Protein AF-A0A3N5JBK4-F1 (afdb_monomer_lite)

Foldseek 3Di:
DDDPPPFWFFQADQAQHAPVVNVVVCVVSQEAEAEAEHTGFHDKPPHGRDTDGRHYYIYTYHDDDD

Structure (mmCIF, N/CA/C/O backbone):
data_AF-A0A3N5JBK4-F1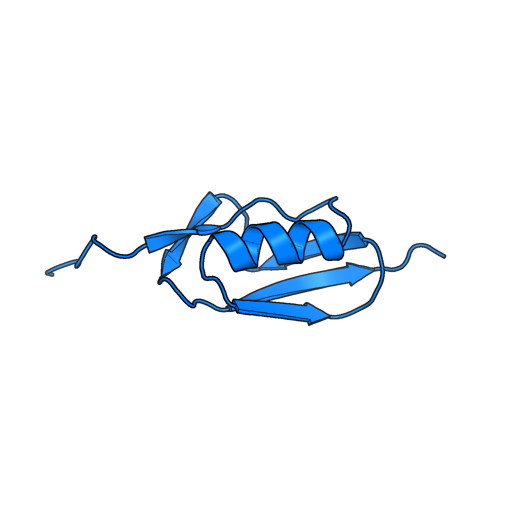
#
_entry.id   AF-A0A3N5JBK4-F1
#
loop_
_atom_site.group_PDB
_atom_site.id
_atom_site.type_symbol
_atom_site.label_atom_id
_atom_site.label_alt_id
_atom_site.label_comp_id
_atom_site.label_asym_id
_atom_site.label_entity_id
_atom_site.label_seq_id
_atom_site.pdbx_PDB_ins_code
_atom_site.Cartn_x
_atom_site.Cartn_y
_atom_site.Cartn_z
_atom_site.occupancy
_atom_site.B_iso_or_equiv
_atom_site.auth_seq_id
_atom_site.auth_comp_id
_atom_site.auth_asym_id
_atom_site.auth_atom_id
_atom_site.pdbx_PDB_model_num
ATOM 1 N N . GLU A 1 1 ? -29.721 7.512 8.077 1.00 39.44 1 GLU A N 1
ATOM 2 C CA . GLU A 1 1 ? -28.445 6.763 8.151 1.00 39.44 1 GLU A CA 1
ATOM 3 C C . GLU A 1 1 ? -27.513 7.253 9.259 1.00 39.44 1 GLU A C 1
ATOM 5 O O . GLU A 1 1 ? -26.976 8.351 9.176 1.00 39.44 1 GLU A O 1
ATOM 10 N N . PHE A 1 2 ? -27.283 6.426 10.280 1.00 51.88 2 PHE A N 1
ATOM 11 C CA . PHE A 1 2 ? -26.285 6.660 11.329 1.00 51.88 2 PHE A CA 1
ATOM 12 C C . PHE A 1 2 ? -24.896 6.243 10.824 1.00 51.88 2 PHE A C 1
ATOM 14 O O . PHE A 1 2 ? -2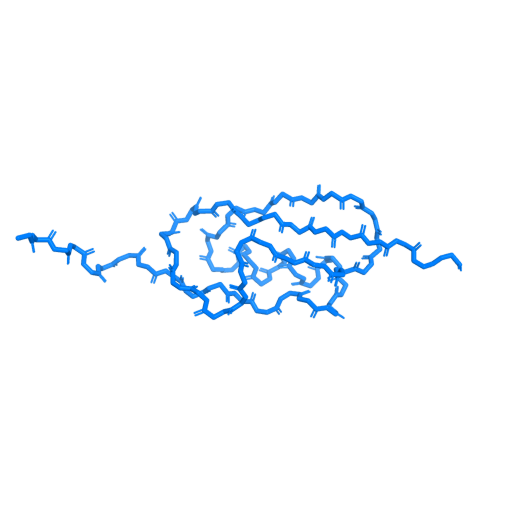4.529 5.071 10.881 1.00 51.88 2 PHE A O 1
ATOM 21 N N . ALA A 1 3 ? -24.117 7.186 10.294 1.00 51.81 3 ALA A N 1
ATOM 22 C CA . ALA A 1 3 ? -22.722 6.934 9.946 1.00 51.81 3 ALA A CA 1
ATOM 23 C C . ALA A 1 3 ? -21.849 7.060 11.206 1.00 51.81 3 ALA A C 1
ATOM 25 O O . ALA A 1 3 ? -21.398 8.150 11.558 1.00 51.81 3 ALA A O 1
ATOM 26 N N . SER A 1 4 ? -21.607 5.943 11.893 1.00 48.31 4 SER A N 1
ATOM 27 C CA . SER A 1 4 ? -20.638 5.842 12.991 1.00 48.31 4 SER A CA 1
ATOM 28 C C . SER A 1 4 ? -19.258 6.320 12.511 1.00 48.31 4 SER A C 1
ATOM 30 O O . SER A 1 4 ? -18.595 5.666 11.704 1.00 48.31 4 SER A O 1
ATOM 32 N N . THR A 1 5 ? -18.849 7.510 12.950 1.00 50.59 5 THR A N 1
ATOM 33 C CA . THR A 1 5 ?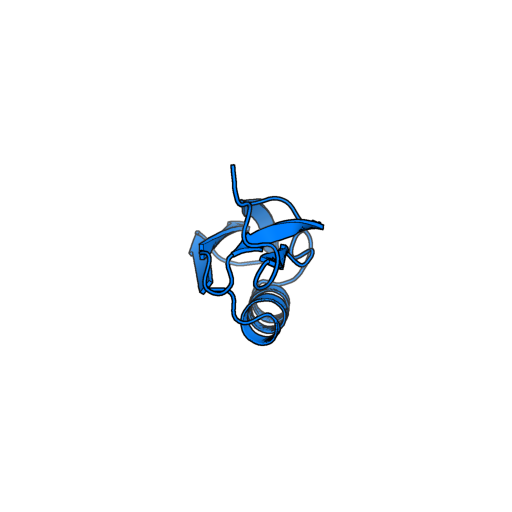 -17.701 8.257 12.397 1.00 50.59 5 THR A CA 1
ATOM 34 C C . THR A 1 5 ? -16.413 8.065 13.213 1.00 50.59 5 THR A C 1
ATOM 36 O O . THR A 1 5 ? -15.416 8.733 12.979 1.00 50.59 5 THR A O 1
ATOM 39 N N . GLU A 1 6 ? -16.361 7.103 14.132 1.00 59.50 6 GLU A N 1
ATOM 40 C CA . GLU A 1 6 ? -15.350 7.143 15.203 1.00 59.50 6 GLU A CA 1
ATOM 41 C C . GLU A 1 6 ? -14.141 6.209 15.031 1.00 59.50 6 GLU A C 1
ATOM 43 O O . GLU A 1 6 ? -13.299 6.133 15.919 1.00 59.50 6 GLU A O 1
ATOM 48 N N . ASN A 1 7 ? -13.980 5.509 13.898 1.00 72.38 7 ASN A N 1
ATOM 49 C CA . ASN A 1 7 ? -12.818 4.616 13.737 1.00 72.38 7 ASN A CA 1
ATOM 50 C C . ASN A 1 7 ? -12.264 4.505 12.309 1.00 72.38 7 ASN A C 1
ATOM 52 O O . ASN A 1 7 ? -11.884 3.425 11.842 1.00 72.38 7 ASN A O 1
ATOM 56 N N . LYS A 1 8 ? -12.244 5.631 11.588 1.00 81.12 8 LYS A N 1
ATOM 57 C CA . LYS A 1 8 ? -11.567 5.724 10.292 1.00 81.12 8 LYS A CA 1
ATOM 58 C C . LYS A 1 8 ? -10.146 6.245 10.490 1.00 81.12 8 LYS A C 1
ATOM 60 O O . LYS A 1 8 ? -9.948 7.295 11.087 1.00 81.12 8 LYS A O 1
ATOM 65 N N . VAL A 1 9 ? -9.169 5.523 9.963 1.00 86.25 9 VAL A N 1
ATOM 66 C CA . VAL A 1 9 ? -7.766 5.938 9.898 1.00 86.25 9 VAL A CA 1
ATOM 67 C C . VAL A 1 9 ? -7.429 6.401 8.489 1.00 86.25 9 VAL A C 1
ATOM 69 O O . VAL A 1 9 ? -7.999 5.938 7.495 1.00 86.25 9 VAL A O 1
ATOM 72 N N . LYS A 1 10 ? -6.507 7.355 8.401 1.00 87.50 10 LYS A N 1
ATOM 73 C CA . LYS A 1 10 ? -6.021 7.877 7.128 1.00 87.50 10 LYS A CA 1
ATOM 74 C C . LYS A 1 10 ? -4.937 6.948 6.597 1.00 87.50 10 LYS A C 1
ATOM 76 O O . LYS A 1 10 ? -3.971 6.666 7.297 1.00 87.50 10 LYS A O 1
ATOM 81 N N . VAL A 1 11 ? -5.078 6.499 5.353 1.00 89.12 11 VAL A N 1
ATOM 82 C CA . VAL A 1 11 ? -4.050 5.680 4.701 1.00 89.12 11 VAL A CA 1
ATOM 83 C C . VAL A 1 11 ? -2.796 6.537 4.471 1.00 89.12 11 VAL A C 1
ATOM 85 O O . VAL A 1 11 ? -2.899 7.571 3.798 1.00 89.12 11 VAL A O 1
ATOM 88 N N . PRO A 1 12 ? -1.620 6.148 4.992 1.00 86.44 12 PRO A N 1
ATOM 89 C CA . PRO A 1 12 ? -0.374 6.853 4.727 1.00 86.44 12 PRO A CA 1
ATOM 90 C C . PRO A 1 12 ? 0.077 6.686 3.267 1.00 86.44 12 PRO A C 1
ATOM 92 O O . PRO A 1 12 ? -0.288 5.740 2.560 1.00 86.44 12 PRO A O 1
ATOM 95 N N . SER A 1 13 ? 0.876 7.639 2.800 1.00 87.69 13 SER A N 1
ATOM 96 C CA . SER A 1 13 ? 1.562 7.585 1.509 1.00 87.69 13 SER A CA 1
ATOM 97 C C . SER A 1 13 ? 2.788 6.694 1.593 1.00 87.69 13 SER A C 1
ATOM 99 O O . SER A 1 13 ? 3.800 7.055 2.181 1.00 87.69 13 SER A O 1
ATOM 101 N N . CYS A 1 14 ? 2.664 5.526 0.973 1.00 85.75 14 CYS A N 1
ATOM 102 C CA . CYS A 1 14 ? 3.690 4.502 0.857 1.00 85.75 14 CYS A CA 1
ATOM 103 C C . CYS A 1 14 ? 4.308 4.447 -0.546 1.00 85.75 14 CYS A C 1
ATOM 105 O O . CYS A 1 14 ? 5.298 3.758 -0.748 1.00 85.75 14 CYS A O 1
ATOM 107 N N . THR A 1 15 ? 3.716 5.143 -1.518 1.00 85.31 15 THR A N 1
ATOM 108 C CA . THR A 1 15 ? 4.208 5.213 -2.903 1.00 85.31 15 THR A CA 1
ATOM 109 C C . THR A 1 15 ? 5.584 5.881 -2.937 1.00 85.31 15 THR A C 1
ATOM 111 O O . THR A 1 15 ? 5.808 6.827 -2.186 1.00 85.31 15 THR A O 1
ATOM 114 N N . ASN A 1 16 ? 6.499 5.402 -3.787 1.00 86.75 16 ASN A N 1
ATOM 115 C CA . ASN A 1 16 ? 7.911 5.820 -3.837 1.00 86.75 16 ASN A CA 1
ATOM 116 C C . ASN A 1 16 ? 8.741 5.510 -2.576 1.00 86.75 16 ASN A C 1
ATOM 118 O O . ASN A 1 16 ? 9.947 5.756 -2.575 1.00 86.75 16 ASN A O 1
ATOM 122 N N . LEU A 1 17 ? 8.161 4.924 -1.525 1.00 86.69 17 LEU A N 1
ATOM 123 C CA . LEU A 1 17 ? 8.924 4.489 -0.359 1.00 86.69 17 LEU A CA 1
ATOM 124 C C . LEU A 1 17 ? 9.458 3.063 -0.548 1.00 86.69 17 LEU A C 1
ATOM 126 O O . LEU A 1 17 ? 8.842 2.243 -1.241 1.00 86.69 17 LEU A O 1
ATOM 130 N N . PRO A 1 18 ? 10.591 2.730 0.097 1.00 88.81 18 PRO A N 1
ATOM 131 C CA . PRO A 1 18 ? 11.007 1.345 0.216 1.00 88.81 18 PRO A CA 1
ATOM 132 C C . PRO A 1 18 ? 9.949 0.576 1.005 1.00 88.81 18 PRO A C 1
ATOM 134 O O . PRO A 1 18 ? 9.385 1.094 1.977 1.00 88.81 18 PRO A O 1
ATOM 137 N N . LEU A 1 19 ? 9.720 -0.681 0.618 1.00 87.50 19 LEU A N 1
ATOM 138 C CA . LEU A 1 19 ? 8.697 -1.527 1.224 1.00 87.50 19 LEU A CA 1
ATOM 139 C C . LEU A 1 19 ? 8.752 -1.510 2.761 1.00 87.50 19 LEU A C 1
ATOM 141 O O . LEU A 1 19 ? 7.728 -1.363 3.417 1.00 87.50 19 LEU A O 1
ATOM 145 N N . ARG A 1 20 ? 9.955 -1.586 3.338 1.00 88.62 20 ARG A N 1
ATOM 146 C CA . ARG A 1 20 ? 10.169 -1.545 4.790 1.00 88.62 20 ARG A CA 1
ATOM 147 C C . ARG A 1 20 ? 9.541 -0.310 5.451 1.00 88.62 20 ARG A C 1
ATOM 149 O O . ARG A 1 20 ? 8.832 -0.464 6.437 1.00 88.62 20 ARG A O 1
ATOM 156 N N . ASN A 1 21 ? 9.755 0.887 4.901 1.00 90.00 21 ASN A N 1
ATOM 157 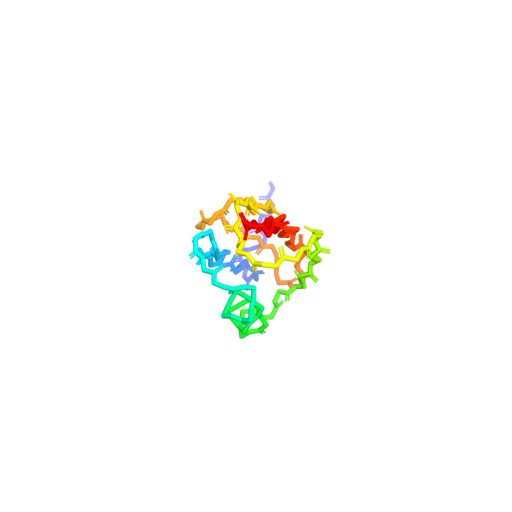C CA . ASN A 1 21 ? 9.194 2.120 5.467 1.00 90.00 21 ASN A CA 1
ATOM 158 C C . ASN A 1 21 ? 7.671 2.154 5.317 1.00 90.00 21 ASN A C 1
ATOM 160 O O . ASN A 1 21 ? 6.964 2.551 6.239 1.00 90.00 21 ASN A O 1
ATOM 164 N N . ALA A 1 22 ? 7.162 1.700 4.170 1.00 89.38 22 ALA A N 1
ATOM 165 C CA . ALA A 1 22 ? 5.729 1.604 3.928 1.00 89.38 22 ALA A CA 1
ATOM 166 C C . ALA A 1 22 ? 5.023 0.672 4.929 1.00 89.38 22 ALA A C 1
ATOM 168 O O . ALA A 1 22 ? 3.966 1.021 5.455 1.00 89.38 22 ALA A O 1
ATOM 169 N N . LEU A 1 23 ? 5.624 -0.487 5.217 1.00 88.50 23 LEU A N 1
ATOM 170 C CA . LEU A 1 23 ? 5.127 -1.445 6.205 1.00 88.50 23 LEU A CA 1
ATOM 171 C C . LEU A 1 23 ? 5.059 -0.826 7.605 1.00 88.50 23 LEU A C 1
ATOM 173 O O . LEU A 1 23 ? 4.030 -0.960 8.268 1.00 88.50 23 LEU A O 1
ATOM 177 N N . THR A 1 24 ? 6.116 -0.130 8.034 1.00 90.62 24 THR A N 1
ATOM 178 C CA . THR A 1 24 ? 6.157 0.537 9.344 1.00 90.62 24 THR A CA 1
ATOM 179 C C . THR A 1 24 ? 5.022 1.549 9.478 1.00 90.62 24 THR A C 1
ATOM 181 O O . THR A 1 24 ? 4.210 1.419 10.390 1.00 90.62 24 THR A O 1
ATOM 184 N N . LEU A 1 25 ? 4.872 2.459 8.508 1.00 89.31 25 LEU A N 1
ATOM 185 C CA . LEU A 1 25 ? 3.828 3.492 8.526 1.00 89.31 25 LEU A CA 1
ATOM 186 C C . LEU A 1 25 ? 2.412 2.908 8.615 1.00 89.31 25 LEU A C 1
ATOM 188 O O . LEU A 1 25 ? 1.560 3.418 9.341 1.00 89.31 25 LEU A O 1
ATOM 192 N N . LEU A 1 26 ? 2.136 1.839 7.864 1.00 88.12 26 LEU A N 1
ATOM 193 C CA . LEU A 1 26 ? 0.828 1.181 7.884 1.00 88.12 26 LEU A CA 1
ATOM 194 C C . LEU A 1 26 ? 0.578 0.453 9.208 1.00 88.12 26 LEU A C 1
ATOM 196 O O . LEU A 1 26 ? -0.525 0.527 9.752 1.00 88.12 26 LEU A O 1
ATOM 200 N N . THR A 1 27 ? 1.604 -0.198 9.752 1.00 88.00 27 THR A N 1
ATOM 201 C CA . THR A 1 27 ? 1.520 -0.917 11.029 1.00 88.00 27 THR A CA 1
ATOM 202 C C . THR A 1 27 ? 1.276 0.047 12.191 1.00 88.00 27 THR A C 1
ATOM 204 O O . THR A 1 27 ? 0.407 -0.215 13.021 1.00 88.00 27 THR A O 1
ATOM 207 N N . GLU A 1 28 ? 1.946 1.204 12.210 1.00 89.31 28 GLU A N 1
ATOM 208 C CA . GLU A 1 28 ? 1.719 2.274 13.197 1.00 89.31 28 GLU A CA 1
ATOM 209 C C . GLU A 1 28 ? 0.266 2.777 13.181 1.00 89.31 28 GLU A C 1
ATOM 211 O O . GLU A 1 28 ? -0.331 3.053 14.222 1.00 89.31 28 GLU A O 1
ATOM 216 N N . GLN A 1 29 ? -0.355 2.821 12.001 1.00 86.06 29 GLN A N 1
ATOM 217 C CA . GLN A 1 29 ? -1.760 3.204 11.828 1.00 86.06 29 GLN A CA 1
ATOM 218 C C . GLN A 1 29 ? -2.753 2.061 12.107 1.00 86.06 29 GLN A C 1
ATOM 220 O O . GLN A 1 29 ? -3.958 2.233 11.907 1.00 86.06 29 GLN A O 1
ATOM 225 N N . ASN A 1 30 ? -2.286 0.909 12.610 1.00 87.50 30 ASN A N 1
ATOM 226 C CA . ASN A 1 30 ? -3.095 -0.291 12.855 1.00 87.50 30 ASN A CA 1
ATOM 227 C C . ASN A 1 30 ? -3.819 -0.777 11.582 1.00 87.50 30 ASN A C 1
ATOM 229 O O . ASN A 1 30 ? -4.981 -1.197 11.617 1.00 87.50 30 ASN A O 1
ATOM 233 N N . LEU A 1 31 ? -3.140 -0.687 10.438 1.00 88.50 31 LEU A N 1
ATOM 234 C CA . LEU A 1 31 ? -3.618 -1.170 9.148 1.00 88.50 31 LEU A CA 1
ATOM 235 C C . LEU A 1 31 ? -2.938 -2.486 8.791 1.00 88.50 31 LEU A C 1
ATOM 237 O O . LEU A 1 31 ? -1.770 -2.715 9.100 1.00 88.50 31 LEU A O 1
ATOM 241 N N . ARG A 1 32 ? -3.676 -3.359 8.104 1.00 90.31 32 ARG A N 1
ATOM 242 C CA . ARG A 1 32 ? -3.095 -4.564 7.514 1.00 90.31 32 ARG A CA 1
ATOM 243 C C . ARG A 1 32 ? -2.487 -4.206 6.174 1.00 90.31 32 ARG A C 1
ATOM 245 O O . ARG A 1 32 ? -3.027 -3.382 5.441 1.00 90.31 32 ARG A O 1
ATOM 252 N N . VAL A 1 33 ? -1.400 -4.870 5.822 1.00 88.69 33 VAL A N 1
ATOM 253 C CA . VAL A 1 33 ? -0.706 -4.626 4.564 1.00 88.69 33 VAL A CA 1
ATOM 254 C C . VAL A 1 33 ? -0.426 -5.943 3.859 1.00 88.69 33 VAL A C 1
ATOM 256 O O . VAL A 1 33 ? -0.032 -6.927 4.480 1.00 88.69 33 VAL A O 1
ATOM 259 N N . VAL A 1 34 ? -0.676 -5.968 2.557 1.00 91.38 34 VAL A N 1
ATOM 260 C CA . VAL A 1 34 ? -0.411 -7.108 1.682 1.00 91.38 34 VAL A CA 1
ATOM 261 C C . VAL A 1 34 ? 0.527 -6.630 0.603 1.00 91.38 34 VAL A C 1
ATOM 263 O O . VAL A 1 34 ? 0.201 -5.713 -0.143 1.00 91.38 34 VAL A O 1
ATOM 266 N N . VAL A 1 35 ? 1.686 -7.255 0.518 1.00 89.75 35 VAL A N 1
ATOM 267 C CA . VAL A 1 35 ? 2.715 -6.881 -0.443 1.00 89.75 35 VAL A CA 1
ATOM 268 C C . VAL A 1 35 ? 2.667 -7.840 -1.620 1.00 89.75 35 VAL A C 1
ATOM 270 O O . VAL A 1 35 ? 2.503 -9.045 -1.444 1.00 89.75 35 VAL A O 1
ATOM 273 N N . SER A 1 36 ? 2.794 -7.312 -2.829 1.00 90.50 36 SER A N 1
ATOM 274 C CA . SER A 1 36 ? 2.937 -8.087 -4.056 1.00 90.50 36 SER A CA 1
ATOM 275 C C . SER A 1 36 ? 4.159 -7.593 -4.817 1.00 90.50 36 SER A C 1
ATOM 277 O O . SER A 1 36 ? 4.150 -6.470 -5.313 1.00 90.50 36 SER A O 1
ATOM 279 N N . GLY A 1 37 ? 5.186 -8.439 -4.894 1.00 86.94 37 GLY A N 1
ATOM 280 C CA . GLY A 1 37 ? 6.481 -8.126 -5.502 1.00 86.94 37 GLY A CA 1
ATOM 281 C C . GLY A 1 37 ? 7.541 -7.705 -4.482 1.00 86.94 37 GLY A C 1
ATOM 282 O O . GLY A 1 37 ? 7.296 -7.717 -3.276 1.00 86.94 37 GLY A O 1
ATOM 283 N N . ASN A 1 38 ? 8.720 -7.328 -4.977 1.00 84.44 38 ASN A N 1
ATOM 284 C CA . ASN A 1 38 ? 9.900 -6.987 -4.176 1.00 84.44 38 ASN A CA 1
ATOM 285 C C . ASN A 1 38 ? 10.442 -5.618 -4.610 1.00 84.44 38 ASN A C 1
ATOM 287 O O . ASN A 1 38 ? 10.227 -5.230 -5.746 1.00 84.44 38 ASN A O 1
ATOM 291 N N . GLY A 1 39 ? 11.150 -4.896 -3.735 1.00 87.31 39 GLY A N 1
ATOM 292 C CA . GLY A 1 39 ? 11.799 -3.623 -4.087 1.00 87.31 39 GLY A CA 1
ATOM 293 C C . GLY A 1 39 ? 11.045 -2.373 -3.618 1.00 87.31 39 GLY A C 1
ATOM 294 O O . GLY A 1 39 ? 10.734 -2.237 -2.428 1.00 87.31 39 GLY A O 1
ATOM 295 N N . GLN A 1 40 ? 10.803 -1.432 -4.534 1.00 90.44 40 GLN A N 1
ATOM 296 C CA . GLN A 1 40 ? 10.183 -0.135 -4.243 1.00 90.44 40 GLN A CA 1
ATOM 297 C C . GLN A 1 40 ? 8.671 -0.193 -4.473 1.00 90.44 40 GLN A C 1
ATOM 299 O O . GLN A 1 40 ? 8.198 -0.837 -5.406 1.00 90.44 40 GLN A O 1
ATOM 304 N N . VAL A 1 41 ? 7.886 0.483 -3.627 1.00 91.44 41 VAL A N 1
ATOM 305 C CA . VAL A 1 41 ? 6.430 0.568 -3.802 1.00 91.44 41 VAL A CA 1
ATOM 306 C C . VAL A 1 41 ? 6.111 1.453 -5.007 1.00 91.44 41 VAL A C 1
ATOM 308 O O . VAL A 1 41 ? 6.189 2.682 -4.929 1.00 91.44 41 VAL A O 1
ATOM 311 N N . VAL A 1 42 ? 5.694 0.824 -6.103 1.00 90.94 42 VAL A N 1
ATOM 312 C CA . VAL A 1 42 ? 5.257 1.515 -7.324 1.00 90.94 42 VAL A CA 1
ATOM 313 C C . VAL A 1 42 ? 3.784 1.900 -7.260 1.00 90.94 42 VAL A C 1
ATOM 315 O O . VAL A 1 42 ? 3.367 2.892 -7.853 1.00 90.94 42 VAL A O 1
ATOM 318 N N . LYS A 1 43 ? 2.971 1.140 -6.516 1.00 90.12 43 LYS A N 1
ATOM 319 C CA . LYS A 1 43 ? 1.532 1.389 -6.419 1.00 90.12 43 LYS A CA 1
ATOM 320 C C . LYS A 1 43 ? 0.966 0.906 -5.091 1.00 90.12 43 LYS A C 1
ATOM 322 O O . LYS A 1 43 ? 1.366 -0.126 -4.566 1.00 90.12 43 LYS A O 1
ATOM 327 N N . GLN A 1 44 ? -0.010 1.639 -4.564 1.00 89.94 44 GLN A N 1
ATOM 328 C CA . GLN A 1 44 ? -0.768 1.249 -3.376 1.00 89.94 44 GLN A CA 1
ATOM 329 C C . GLN A 1 44 ? -2.270 1.317 -3.643 1.00 89.94 44 GLN A C 1
ATOM 331 O O . GLN A 1 44 ? -2.746 2.187 -4.375 1.00 89.94 44 GLN A O 1
ATOM 336 N N . VAL A 1 45 ? -3.021 0.410 -3.029 1.00 89.31 45 VAL A N 1
ATOM 337 C CA . VAL A 1 45 ? -4.482 0.379 -3.072 1.00 89.31 45 VAL A CA 1
ATOM 338 C C . VAL A 1 45 ? -4.990 -0.008 -1.684 1.00 89.31 45 VAL A C 1
ATOM 340 O O . VAL A 1 45 ? -4.681 -1.110 -1.234 1.00 89.31 45 VAL A O 1
ATOM 343 N N . PRO A 1 46 ? -5.794 0.823 -0.999 1.00 88.38 46 PRO A N 1
ATOM 344 C CA . PRO A 1 46 ? -6.332 2.124 -1.415 1.00 88.38 46 PRO A CA 1
ATOM 345 C C . PRO A 1 46 ? -5.288 3.258 -1.537 1.00 88.38 46 PRO A C 1
ATOM 347 O O . PRO A 1 46 ? -4.187 3.148 -0.991 1.00 88.38 46 PRO A O 1
ATOM 350 N N . PRO A 1 47 ? -5.625 4.353 -2.257 1.00 87.44 47 PRO A N 1
ATOM 351 C CA . PRO A 1 47 ? -4.735 5.498 -2.427 1.00 87.44 47 PRO A CA 1
ATOM 352 C C . PRO A 1 47 ? -4.469 6.214 -1.095 1.00 87.44 47 PRO A C 1
ATOM 354 O O . PRO A 1 47 ? -5.296 6.151 -0.175 1.00 87.44 47 PRO A O 1
ATOM 357 N N . PRO A 1 48 ? -3.336 6.921 -0.992 1.00 87.62 48 PRO A N 1
ATOM 358 C CA . PRO A 1 48 ? -2.987 7.642 0.218 1.00 87.62 48 PRO A CA 1
ATOM 359 C C . PRO A 1 48 ? -3.964 8.779 0.499 1.00 87.62 48 PRO A C 1
ATOM 361 O O . PRO A 1 48 ? -4.557 9.363 -0.405 1.00 87.62 48 PRO A O 1
ATOM 364 N N . GLY A 1 49 ? -4.156 9.080 1.779 1.00 85.25 49 GLY A N 1
ATOM 365 C CA . GLY A 1 49 ? -5.105 10.086 2.240 1.00 85.25 49 GLY A CA 1
ATOM 366 C C . GLY A 1 49 ? -6.560 9.623 2.271 1.00 85.25 49 GLY A C 1
ATOM 367 O O . GLY A 1 49 ? -7.400 10.342 2.809 1.00 85.25 49 GLY A O 1
ATOM 368 N N . LYS A 1 50 ? -6.871 8.420 1.770 1.00 87.19 50 LYS A N 1
ATOM 369 C CA . LYS A 1 50 ? -8.211 7.844 1.890 1.00 87.19 50 LYS A CA 1
ATOM 370 C C . LYS A 1 50 ? -8.498 7.468 3.343 1.00 87.19 50 LYS A C 1
ATOM 372 O O . LYS A 1 50 ? -7.638 6.932 4.035 1.00 87.19 50 LYS A O 1
ATOM 377 N N . MET A 1 51 ? -9.719 7.738 3.793 1.00 87.88 51 MET A N 1
ATOM 378 C CA . MET A 1 51 ? -10.196 7.288 5.097 1.00 87.88 51 MET A CA 1
ATOM 379 C C . MET A 1 51 ? -10.714 5.857 4.985 1.00 87.88 51 MET A C 1
ATOM 381 O O . MET A 1 51 ? -11.662 5.596 4.241 1.00 87.88 51 MET A O 1
ATOM 385 N N . VAL A 1 52 ? -10.100 4.940 5.721 1.00 87.56 52 VAL A N 1
ATOM 386 C CA . VAL A 1 52 ? -10.478 3.523 5.767 1.00 87.56 52 VAL A CA 1
ATOM 387 C C . VAL A 1 52 ? -10.735 3.104 7.204 1.00 87.56 52 VAL A C 1
ATOM 389 O O . VAL A 1 52 ? -10.280 3.761 8.133 1.00 87.56 52 VAL A O 1
ATOM 392 N N . ALA A 1 53 ? -11.483 2.025 7.409 1.00 87.12 53 ALA A N 1
ATOM 393 C CA . ALA A 1 53 ? -11.669 1.489 8.752 1.00 87.12 53 ALA A CA 1
ATOM 394 C C . ALA A 1 53 ? -10.328 1.015 9.338 1.00 87.12 53 ALA A C 1
ATOM 396 O O . ALA A 1 53 ? -9.450 0.542 8.611 1.00 87.12 53 ALA A O 1
ATOM 397 N N . ARG A 1 54 ? -10.168 1.105 10.659 1.00 83.75 54 ARG A N 1
ATOM 398 C CA . ARG A 1 54 ? -9.051 0.440 11.344 1.00 83.75 54 ARG A CA 1
ATOM 399 C C . ARG A 1 54 ? -8.995 -1.050 11.005 1.00 83.75 54 ARG A C 1
ATOM 401 O O . ARG A 1 54 ? -10.028 -1.705 10.909 1.00 83.75 54 ARG A O 1
ATOM 408 N N . GLY A 1 55 ? -7.789 -1.581 10.809 1.00 85.06 55 GLY A N 1
ATOM 409 C CA . GLY A 1 55 ? -7.581 -2.974 10.406 1.00 85.06 55 GLY A CA 1
ATOM 410 C C . GLY A 1 55 ? -7.882 -3.275 8.934 1.00 85.06 55 GLY A C 1
ATOM 411 O O . GLY A 1 55 ? -7.805 -4.436 8.526 1.00 85.06 55 GLY A O 1
ATOM 412 N N . GLN A 1 56 ? -8.201 -2.264 8.117 1.00 88.44 56 GLN A N 1
ATOM 413 C CA . GLN A 1 56 ? -8.388 -2.451 6.680 1.00 88.44 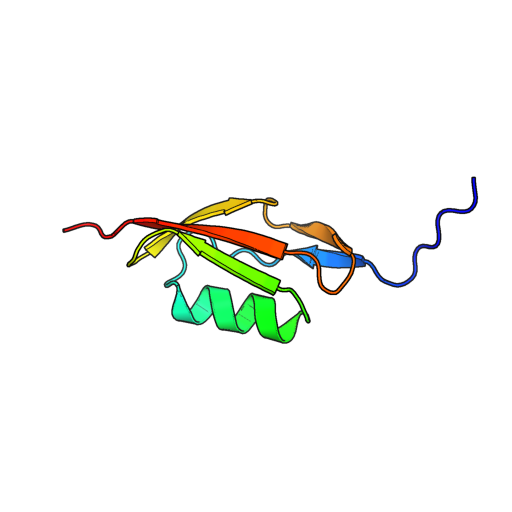56 GLN A CA 1
ATOM 414 C C . GLN A 1 56 ? -7.080 -2.890 6.011 1.00 88.44 56 GLN A C 1
ATOM 416 O O . GLN A 1 56 ? -5.983 -2.565 6.467 1.00 88.44 56 GLN A O 1
ATOM 421 N N . THR A 1 57 ? -7.211 -3.682 4.946 1.00 89.94 57 THR A N 1
ATOM 422 C CA . THR A 1 57 ? -6.069 -4.254 4.230 1.00 89.94 57 THR A CA 1
ATOM 423 C C . THR A 1 57 ? -5.667 -3.366 3.059 1.00 89.94 57 THR A C 1
ATOM 425 O O . THR A 1 57 ? -6.455 -3.142 2.140 1.00 89.94 57 THR A O 1
ATOM 428 N N . VAL A 1 58 ? -4.424 -2.896 3.085 1.00 90.50 58 VAL A N 1
ATOM 429 C CA . VAL A 1 58 ? -3.792 -2.096 2.039 1.00 90.50 58 VAL A CA 1
ATOM 430 C C . VAL A 1 58 ? -2.895 -3.000 1.201 1.00 90.50 58 VAL A C 1
ATOM 432 O O . VAL A 1 58 ? -1.945 -3.591 1.705 1.00 90.50 58 VAL A O 1
ATOM 435 N N . LYS A 1 59 ? -3.184 -3.116 -0.093 1.00 92.25 59 LYS A N 1
ATOM 436 C CA . LYS A 1 59 ? -2.330 -3.818 -1.049 1.00 92.25 59 LYS A CA 1
ATOM 437 C C . LYS A 1 59 ? -1.247 -2.869 -1.561 1.00 92.25 59 LY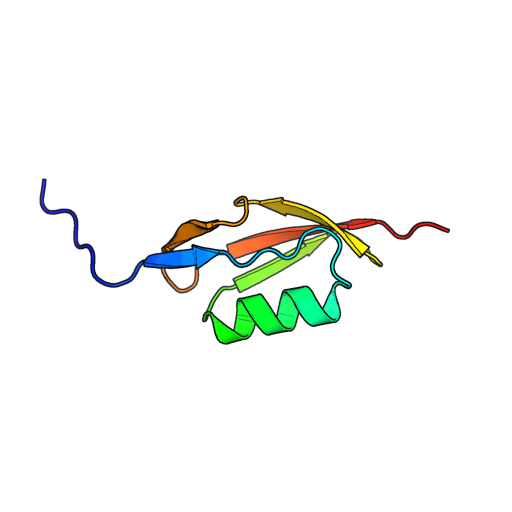S A C 1
ATOM 439 O O . LYS A 1 59 ? -1.556 -1.838 -2.157 1.00 92.25 59 LYS A O 1
ATOM 444 N N . LEU A 1 60 ? 0.009 -3.237 -1.354 1.00 91.31 60 LEU A N 1
ATOM 445 C CA . LEU A 1 60 ? 1.182 -2.596 -1.930 1.00 91.31 60 LEU A CA 1
ATOM 446 C C . LEU A 1 60 ? 1.701 -3.457 -3.073 1.00 91.31 60 LEU A C 1
ATOM 448 O O . LEU A 1 60 ? 1.884 -4.663 -2.925 1.00 91.31 60 LEU A O 1
ATOM 452 N N . ILE A 1 61 ? 1.927 -2.826 -4.212 1.00 91.19 61 ILE A N 1
ATOM 453 C CA . ILE A 1 61 ? 2.545 -3.429 -5.382 1.00 91.19 61 ILE A CA 1
ATOM 454 C C . ILE A 1 61 ? 3.952 -2.855 -5.439 1.00 91.19 61 ILE A C 1
ATOM 456 O O . ILE A 1 61 ? 4.137 -1.634 -5.503 1.00 91.19 61 ILE A O 1
ATOM 460 N N . CYS A 1 62 ? 4.922 -3.749 -5.351 1.00 91.31 62 CYS A N 1
ATOM 461 C CA . CYS A 1 62 ? 6.334 -3.438 -5.355 1.00 91.31 62 CYS A CA 1
ATOM 462 C C . CYS A 1 62 ? 6.961 -3.982 -6.627 1.00 91.31 62 CYS A C 1
ATOM 464 O O . CYS A 1 62 ? 6.669 -5.107 -7.031 1.00 91.31 62 CYS A O 1
ATOM 466 N N . GLU A 1 63 ? 7.833 -3.188 -7.227 1.00 89.31 63 GLU A N 1
ATOM 467 C CA . GLU A 1 63 ? 8.616 -3.611 -8.376 1.00 89.31 63 GLU A CA 1
ATOM 468 C C . GLU A 1 63 ? 10.099 -3.433 -8.062 1.00 89.31 63 GLU A C 1
ATOM 470 O O . GLU A 1 63 ? 10.519 -2.447 -7.441 1.00 89.31 63 GLU A O 1
ATOM 475 N N . ALA A 1 64 ? 10.881 -4.440 -8.439 1.00 82.44 64 ALA A N 1
ATOM 476 C CA . ALA A 1 64 ? 12.321 -4.396 -8.334 1.00 82.44 64 ALA A CA 1
ATOM 477 C C . ALA A 1 64 ? 12.815 -3.872 -9.675 1.00 82.44 64 ALA A C 1
ATOM 479 O O . ALA A 1 64 ? 12.817 -4.606 -10.660 1.00 82.44 64 ALA A O 1
ATOM 480 N N . THR A 1 65 ? 13.203 -2.598 -9.707 1.00 67.88 65 THR A N 1
ATOM 481 C CA . THR A 1 65 ? 14.073 -2.116 -10.776 1.00 67.88 65 THR A CA 1
ATOM 482 C C . THR A 1 65 ? 15.380 -2.893 -10.654 1.00 67.88 65 THR A C 1
ATOM 484 O O . THR A 1 65 ? 16.054 -2.816 -9.624 1.00 67.88 65 THR A O 1
ATOM 487 N N . ILE A 1 66 ? 15.644 -3.716 -11.667 1.00 59.28 66 ILE A N 1
ATOM 488 C CA . ILE A 1 66 ? 16.897 -4.444 -11.881 1.00 59.28 66 ILE A CA 1
ATOM 489 C C . ILE A 1 66 ? 17.856 -3.514 -12.617 1.00 59.28 66 ILE A C 1
ATOM 491 O O . ILE A 1 66 ? 17.366 -2.793 -13.519 1.00 59.28 66 ILE A O 1
#

pLDDT: mean 83.78, std 11.91, range [39.44, 92.25]

Sequence (66 aa):
EFASTENKVKVPSCTNLPLRNALTLLTEQNLRVVVSGNGQVVKQVPPPGKMVARGQTVKLICEATI

Secondary structure (DSSP, 8-state):
-----S-EEEPP--TTSBHHHHHHHHHHTT-EEEEESSSEEEEEESPTT-EEETTPEEEEEEE---

Radius of gyration: 12.64 Å; chains: 1; bounding box: 45×18×27 Å